Protein AF-A0A9Q3QCF9-F1 (afdb_monomer_lite)

Structure (mmCIF, N/CA/C/O backbone):
data_AF-A0A9Q3QCF9-F1
#
_entry.id   AF-A0A9Q3QCF9-F1
#
loop_
_atom_site.group_PDB
_atom_site.id
_atom_site.type_symbol
_atom_site.label_atom_id
_atom_site.label_alt_id
_atom_site.label_comp_id
_atom_site.label_asym_id
_atom_site.label_entity_id
_atom_site.label_seq_id
_atom_site.pdbx_PDB_ins_code
_atom_site.Cartn_x
_atom_site.Cartn_y
_atom_site.Cartn_z
_atom_site.occupancy
_atom_site.B_iso_or_equiv
_atom_site.auth_seq_id
_atom_site.auth_comp_id
_atom_site.auth_asym_id
_atom_site.auth_atom_id
_atom_site.pdbx_PDB_model_num
ATOM 1 N N . MET A 1 1 ? 22.214 -3.362 -2.201 1.00 47.59 1 MET A N 1
ATOM 2 C CA . MET A 1 1 ? 22.041 -2.940 -0.793 1.00 47.59 1 MET A CA 1
ATOM 3 C C . MET A 1 1 ? 21.213 -4.001 -0.087 1.00 47.59 1 MET A C 1
ATOM 5 O O . MET A 1 1 ? 20.211 -4.398 -0.655 1.00 47.59 1 MET A O 1
ATOM 9 N N . ASP A 1 2 ? 21.589 -4.464 1.109 1.00 44.62 2 ASP A N 1
ATOM 10 C CA . ASP A 1 2 ? 20.729 -5.366 1.898 1.00 44.62 2 ASP A CA 1
ATOM 11 C C . ASP A 1 2 ? 19.647 -4.548 2.616 1.00 44.62 2 ASP A C 1
ATOM 13 O O . ASP A 1 2 ? 19.799 -4.129 3.764 1.00 44.62 2 ASP A O 1
ATOM 17 N N . TYR A 1 3 ? 18.555 -4.267 1.911 1.00 56.59 3 TYR A N 1
ATOM 18 C CA . TYR A 1 3 ? 17.371 -3.641 2.489 1.00 56.59 3 TYR A CA 1
ATOM 19 C C . TYR A 1 3 ? 16.423 -4.711 3.017 1.00 56.59 3 TYR A C 1
ATOM 21 O O . TYR A 1 3 ? 15.358 -4.935 2.457 1.00 56.59 3 TYR A O 1
ATOM 29 N N . ASN A 1 4 ? 16.771 -5.375 4.117 1.00 54.66 4 ASN A N 1
ATOM 30 C CA . ASN A 1 4 ? 15.769 -6.170 4.822 1.00 54.66 4 ASN A CA 1
ATOM 31 C C . ASN A 1 4 ? 14.828 -5.217 5.584 1.00 54.66 4 ASN A C 1
ATOM 33 O O . ASN A 1 4 ? 15.022 -4.918 6.763 1.00 54.66 4 ASN A O 1
ATOM 37 N N . VAL A 1 5 ? 13.862 -4.649 4.861 1.00 65.56 5 VAL A N 1
ATOM 38 C CA . VAL A 1 5 ? 12.923 -3.632 5.364 1.00 65.56 5 VAL A CA 1
ATOM 39 C C . VAL A 1 5 ? 11.722 -4.237 6.092 1.00 65.56 5 VAL A C 1
ATOM 41 O O . VAL A 1 5 ? 10.859 -3.488 6.542 1.00 65.56 5 VAL A O 1
ATOM 44 N N . ASN A 1 6 ? 11.676 -5.567 6.259 1.00 75.62 6 ASN A N 1
ATOM 45 C CA . ASN A 1 6 ? 10.559 -6.299 6.865 1.00 75.62 6 ASN A CA 1
ATOM 46 C C . ASN A 1 6 ? 9.200 -5.871 6.289 1.00 75.62 6 ASN A C 1
ATOM 48 O O . ASN A 1 6 ? 8.244 -5.610 7.022 1.00 75.62 6 ASN A O 1
ATOM 52 N N . PHE A 1 7 ? 9.125 -5.778 4.962 1.00 81.38 7 PHE A N 1
ATOM 53 C CA . PHE A 1 7 ? 7.889 -5.489 4.257 1.00 81.38 7 PHE A CA 1
ATOM 54 C C . PHE A 1 7 ? 6.835 -6.543 4.602 1.00 81.38 7 PHE A C 1
ATOM 56 O O . PHE A 1 7 ? 7.063 -7.744 4.472 1.00 81.38 7 PHE A O 1
ATOM 63 N N . ASN A 1 8 ? 5.674 -6.085 5.054 1.00 80.69 8 ASN A N 1
ATOM 64 C CA . ASN A 1 8 ? 4.574 -6.924 5.526 1.00 80.69 8 ASN A CA 1
ATOM 65 C C . ASN A 1 8 ? 3.311 -6.788 4.655 1.00 80.69 8 ASN A C 1
ATOM 67 O O . ASN A 1 8 ? 2.234 -7.202 5.077 1.00 80.69 8 ASN A O 1
ATOM 71 N N . GLY A 1 9 ? 3.431 -6.188 3.465 1.00 74.25 9 GLY A N 1
ATOM 72 C CA . GLY A 1 9 ? 2.303 -5.917 2.573 1.00 74.25 9 GLY A CA 1
ATOM 73 C C . GLY A 1 9 ? 1.670 -4.534 2.756 1.00 74.25 9 GLY A C 1
ATOM 74 O O . GLY A 1 9 ? 0.828 -4.148 1.953 1.00 74.25 9 GLY A O 1
ATOM 75 N N . GLU A 1 10 ? 2.051 -3.752 3.770 1.00 78.69 10 GLU A N 1
ATOM 76 C CA . GLU A 1 10 ? 1.506 -2.405 3.965 1.00 78.69 10 GLU A CA 1
ATOM 77 C C . GLU A 1 10 ? 2.338 -1.303 3.304 1.00 78.69 10 GLU A C 1
ATOM 79 O O . GLU A 1 10 ? 3.558 -1.383 3.199 1.00 78.69 10 GLU A O 1
ATOM 84 N N . GLU A 1 11 ? 1.661 -0.221 2.904 1.00 75.81 11 GLU A N 1
ATOM 85 C CA . GLU A 1 11 ? 2.286 0.975 2.320 1.00 75.81 11 GLU A CA 1
ATOM 86 C C . GLU A 1 11 ? 3.152 0.689 1.078 1.00 75.81 11 GLU A C 1
ATOM 88 O O . GLU A 1 11 ? 4.124 1.402 0.818 1.00 75.81 11 GLU A O 1
ATOM 93 N N . VAL A 1 12 ? 2.776 -0.320 0.281 1.00 82.38 12 VAL A N 1
ATOM 94 C CA . VAL A 1 12 ? 3.511 -0.735 -0.926 1.00 82.38 12 VAL A CA 1
ATOM 95 C C . VAL A 1 12 ? 3.755 0.427 -1.898 1.00 82.38 12 VAL A C 1
ATOM 97 O O . VAL A 1 12 ? 4.831 0.514 -2.485 1.00 82.38 12 VAL A O 1
ATOM 100 N N . ASP A 1 13 ? 2.829 1.391 -1.981 1.00 80.31 13 ASP A N 1
ATOM 101 C CA . ASP A 1 13 ? 2.990 2.624 -2.761 1.00 80.31 13 ASP A CA 1
ATOM 102 C C . ASP A 1 13 ? 4.194 3.452 -2.288 1.00 80.31 13 ASP A C 1
ATOM 104 O O . ASP A 1 13 ? 4.984 3.952 -3.084 1.00 80.31 13 ASP A O 1
ATOM 108 N N . LYS A 1 14 ? 4.358 3.629 -0.971 1.00 79.00 14 LYS A N 1
ATOM 109 C CA . LYS A 1 14 ? 5.484 4.396 -0.417 1.00 79.00 14 LYS A CA 1
ATOM 110 C C . LYS A 1 14 ? 6.794 3.642 -0.600 1.00 79.00 14 LYS A C 1
ATOM 112 O O . LYS A 1 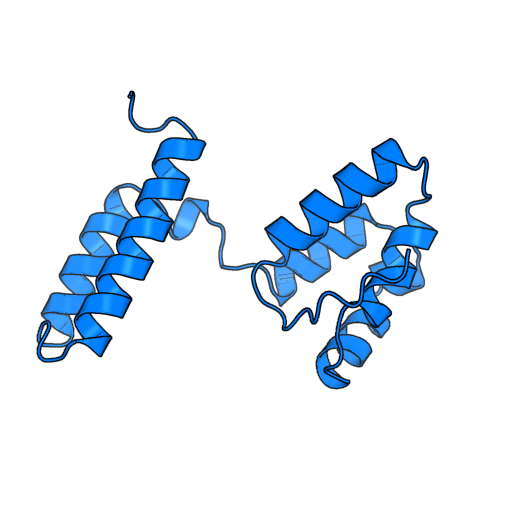14 ? 7.803 4.262 -0.929 1.00 79.00 14 LYS A O 1
ATOM 117 N N . LEU A 1 15 ? 6.779 2.329 -0.377 1.00 82.31 15 LEU A N 1
ATOM 118 C CA . LEU A 1 15 ? 7.957 1.479 -0.519 1.00 82.31 15 LEU A CA 1
ATOM 119 C C . LEU A 1 15 ? 8.490 1.513 -1.956 1.00 82.31 15 LEU A C 1
ATOM 121 O O . LEU A 1 15 ? 9.651 1.859 -2.165 1.00 82.31 15 LEU A O 1
ATOM 125 N N . THR A 1 16 ? 7.631 1.234 -2.936 1.00 83.12 16 THR A N 1
ATOM 126 C CA . THR A 1 16 ? 7.996 1.204 -4.362 1.00 83.12 16 THR A CA 1
ATOM 127 C C . THR A 1 16 ? 8.481 2.566 -4.871 1.00 83.12 16 THR A C 1
ATOM 129 O O . THR A 1 16 ? 9.499 2.621 -5.557 1.00 83.12 16 THR A O 1
ATOM 132 N N . ASN A 1 17 ? 7.846 3.672 -4.461 1.00 81.69 17 ASN A N 1
ATOM 133 C CA . ASN A 1 17 ? 8.305 5.029 -4.791 1.00 81.69 17 ASN A CA 1
ATOM 134 C C . ASN A 1 17 ? 9.689 5.358 -4.198 1.00 81.69 17 ASN A C 1
ATOM 136 O O . ASN A 1 17 ? 10.517 6.007 -4.839 1.00 81.69 17 ASN A O 1
ATOM 140 N N . ASN A 1 18 ? 9.956 4.943 -2.955 1.00 79.81 18 ASN A N 1
ATOM 141 C CA . ASN A 1 18 ? 11.250 5.190 -2.312 1.00 79.81 18 ASN A CA 1
ATOM 142 C C . ASN A 1 18 ? 12.376 4.411 -2.995 1.00 79.81 18 ASN A C 1
ATOM 144 O O . ASN A 1 18 ? 13.466 4.947 -3.187 1.00 79.81 18 ASN A O 1
ATOM 148 N N . VAL A 1 19 ? 12.102 3.167 -3.375 1.00 80.69 19 VAL A N 1
ATOM 149 C CA . VAL A 1 19 ? 13.039 2.295 -4.088 1.00 80.69 19 VAL A CA 1
ATOM 150 C C . VAL A 1 19 ? 13.400 2.887 -5.436 1.00 80.69 19 VAL A C 1
ATOM 152 O O . VAL A 1 19 ? 14.580 2.995 -5.746 1.00 80.69 19 VAL A O 1
ATOM 155 N N . GLU A 1 20 ? 12.407 3.304 -6.217 1.00 81.44 20 GLU A N 1
ATOM 156 C CA . GLU A 1 20 ? 12.634 3.915 -7.526 1.00 81.44 20 GLU A CA 1
ATOM 157 C C . GLU A 1 20 ? 13.457 5.206 -7.410 1.00 81.44 20 GLU A C 1
ATOM 159 O O . GLU A 1 20 ? 14.344 5.492 -8.209 1.00 81.44 20 GLU A O 1
ATOM 164 N N . ARG A 1 21 ? 13.236 5.984 -6.350 1.00 77.50 21 ARG A N 1
ATOM 165 C CA . ARG A 1 21 ? 14.052 7.171 -6.093 1.00 77.50 21 ARG A CA 1
ATOM 166 C C . ARG A 1 21 ? 15.505 6.824 -5.754 1.00 77.50 21 ARG A C 1
ATOM 168 O O . ARG A 1 21 ? 16.410 7.531 -6.191 1.00 77.50 21 ARG A O 1
ATOM 175 N N . ILE A 1 22 ? 15.738 5.780 -4.957 1.00 75.75 22 ILE A N 1
ATOM 176 C CA . ILE A 1 22 ? 17.093 5.311 -4.625 1.00 75.75 22 ILE A CA 1
ATOM 177 C C . ILE A 1 22 ? 17.763 4.735 -5.876 1.00 75.75 22 ILE A C 1
ATOM 179 O O . ILE A 1 22 ? 18.914 5.060 -6.150 1.00 75.75 22 ILE A O 1
ATOM 183 N N . SER A 1 23 ? 17.032 3.973 -6.688 1.00 79.44 23 SER A N 1
ATOM 184 C CA . SER A 1 23 ? 17.554 3.359 -7.907 1.00 79.44 23 SER A CA 1
ATOM 185 C C . SER A 1 23 ? 18.045 4.386 -8.922 1.00 79.44 23 SER A C 1
ATOM 187 O O . SER A 1 23 ? 19.112 4.207 -9.503 1.00 79.44 23 SER A O 1
ATOM 189 N N . GLN A 1 24 ? 17.325 5.501 -9.069 1.00 79.25 24 GLN A N 1
ATOM 190 C CA . GLN A 1 24 ? 17.731 6.626 -9.911 1.00 79.25 24 GLN A CA 1
ATOM 191 C C . GLN A 1 24 ? 19.029 7.283 -9.422 1.00 79.25 24 GLN A C 1
ATOM 193 O O . GLN A 1 24 ? 19.836 7.727 -10.236 1.00 79.25 24 GLN A O 1
ATOM 198 N N . ILE A 1 25 ? 19.241 7.347 -8.103 1.00 78.44 25 ILE A N 1
ATOM 199 C CA . ILE A 1 25 ? 20.477 7.880 -7.509 1.00 78.44 25 ILE A CA 1
ATOM 200 C C . ILE A 1 25 ? 21.645 6.915 -7.743 1.00 78.44 25 ILE A C 1
ATOM 202 O O . ILE A 1 25 ? 22.763 7.355 -8.008 1.00 78.44 25 ILE A O 1
ATOM 206 N N . GLU A 1 26 ? 21.388 5.612 -7.654 1.00 80.50 26 GLU A N 1
ATOM 207 C CA . GLU A 1 26 ? 22.408 4.567 -7.764 1.00 80.50 26 GLU A CA 1
ATOM 208 C C . GLU A 1 26 ? 22.676 4.089 -9.197 1.00 80.50 26 GLU A C 1
ATOM 210 O O . GLU A 1 26 ? 23.656 3.384 -9.430 1.00 80.50 26 GLU A O 1
ATOM 215 N N . GLY A 1 27 ? 21.835 4.467 -10.163 1.00 83.81 27 GLY A N 1
ATOM 216 C CA . GLY A 1 27 ? 21.923 3.979 -11.542 1.00 83.81 27 GLY A CA 1
ATOM 217 C C . GLY A 1 27 ? 21.586 2.491 -11.680 1.00 83.81 27 GLY A C 1
ATOM 218 O O . GLY A 1 27 ? 22.150 1.813 -12.538 1.00 83.81 27 GLY A O 1
ATOM 219 N N . ALA A 1 28 ? 20.707 1.974 -10.820 1.00 86.06 28 ALA A N 1
ATOM 220 C CA . ALA A 1 28 ? 20.258 0.586 -10.861 1.00 86.06 28 ALA A CA 1
ATOM 221 C C . ALA A 1 28 ? 19.331 0.317 -12.059 1.00 86.06 28 ALA A C 1
ATOM 223 O O . ALA A 1 28 ? 18.599 1.199 -12.506 1.00 86.06 28 ALA A O 1
ATOM 224 N N . THR A 1 29 ? 19.355 -0.918 -12.565 1.00 85.88 29 THR A N 1
ATOM 225 C CA . THR A 1 29 ? 18.452 -1.369 -13.632 1.00 85.88 29 THR A CA 1
ATOM 226 C C . THR A 1 29 ? 17.101 -1.798 -13.068 1.00 85.88 29 THR A C 1
ATOM 228 O O . THR A 1 29 ? 17.020 -2.279 -11.938 1.00 85.88 29 THR A O 1
ATOM 231 N N . ASP A 1 30 ? 16.051 -1.693 -13.880 1.00 84.12 30 ASP A N 1
ATOM 232 C CA . ASP A 1 30 ? 14.697 -2.148 -13.536 1.00 84.12 30 ASP A CA 1
ATOM 233 C C . ASP A 1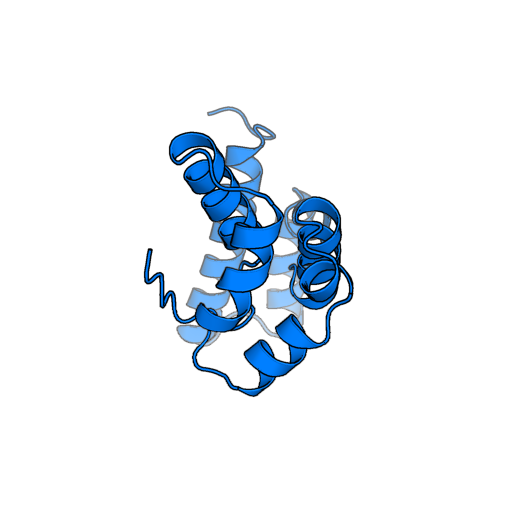 30 ? 14.666 -3.628 -13.121 1.00 84.12 30 ASP A C 1
ATOM 235 O O . ASP A 1 30 ? 14.058 -3.980 -12.111 1.00 84.12 30 ASP A O 1
ATOM 239 N N . GLU A 1 31 ? 15.410 -4.474 -13.838 1.00 84.75 31 GLU A N 1
ATOM 240 C CA . GLU A 1 31 ? 15.576 -5.900 -13.532 1.00 84.75 31 GLU A CA 1
ATOM 241 C C . GLU A 1 31 ? 16.163 -6.110 -12.127 1.00 84.75 31 GLU A C 1
ATOM 243 O O . GLU A 1 31 ? 15.640 -6.888 -11.329 1.00 84.75 31 GLU A O 1
ATOM 248 N N . TYR A 1 32 ? 17.207 -5.353 -11.773 1.00 84.50 32 TYR A N 1
ATOM 249 C CA . TYR A 1 32 ? 17.834 -5.439 -10.454 1.00 84.50 32 TYR A CA 1
ATOM 250 C C . TYR A 1 32 ? 16.898 -4.977 -9.326 1.00 84.50 32 TYR A C 1
ATOM 252 O O . TYR A 1 32 ? 16.974 -5.495 -8.207 1.00 84.50 32 TYR A O 1
ATOM 260 N N . LEU A 1 33 ? 16.010 -4.016 -9.594 1.00 83.69 33 LEU A N 1
ATOM 261 C CA . LEU A 1 33 ? 15.012 -3.561 -8.622 1.00 83.69 33 LEU A CA 1
ATOM 262 C C . LEU A 1 33 ? 13.922 -4.597 -8.400 1.00 83.69 33 LEU A C 1
ATOM 264 O O . LEU A 1 33 ? 13.597 -4.885 -7.248 1.00 83.69 33 LEU A O 1
ATOM 268 N N . ALA A 1 34 ? 13.402 -5.177 -9.484 1.00 84.56 34 ALA A N 1
ATOM 269 C CA . ALA A 1 34 ? 12.405 -6.232 -9.416 1.00 84.56 34 ALA A CA 1
ATOM 270 C C . ALA A 1 34 ? 12.932 -7.409 -8.582 1.00 84.56 34 ALA A C 1
ATOM 272 O O . ALA A 1 34 ? 12.323 -7.759 -7.571 1.00 84.56 34 ALA A O 1
ATOM 273 N N . MET A 1 35 ? 14.129 -7.915 -8.903 1.00 83.12 35 MET A N 1
ATOM 274 C CA . MET A 1 35 ? 14.739 -9.055 -8.207 1.00 83.12 35 MET A CA 1
ATOM 275 C C . MET A 1 35 ? 14.949 -8.825 -6.704 1.00 83.12 35 MET A C 1
ATOM 277 O O . MET A 1 35 ? 14.814 -9.762 -5.915 1.00 83.12 35 MET A O 1
ATOM 281 N N . GLN A 1 36 ? 15.264 -7.595 -6.281 1.00 82.56 36 GLN A N 1
ATOM 282 C CA . GLN A 1 36 ? 15.533 -7.309 -4.870 1.00 82.56 36 GLN A CA 1
ATOM 283 C C . GLN A 1 36 ? 14.292 -7.360 -3.969 1.00 82.56 36 GLN A C 1
ATOM 285 O O . GLN A 1 36 ? 14.440 -7.526 -2.759 1.00 82.56 36 GLN A O 1
ATOM 290 N N . MET A 1 37 ? 13.084 -7.252 -4.526 1.00 79.06 37 MET A N 1
ATOM 291 C CA . MET A 1 37 ? 11.857 -7.145 -3.731 1.00 79.06 37 MET A CA 1
ATOM 292 C C . MET A 1 37 ? 11.520 -8.390 -2.918 1.00 79.06 37 MET A C 1
ATOM 294 O O . MET A 1 37 ? 11.013 -8.250 -1.804 1.00 79.06 37 MET A O 1
ATOM 298 N N . ALA A 1 38 ? 11.841 -9.585 -3.418 1.00 78.25 38 ALA A N 1
ATOM 299 C CA . ALA A 1 38 ? 11.645 -10.828 -2.668 1.00 78.25 38 ALA A CA 1
ATOM 300 C C . ALA A 1 38 ? 12.418 -10.809 -1.332 1.00 78.25 38 ALA A C 1
ATOM 302 O O . ALA A 1 38 ? 11.941 -11.302 -0.315 1.00 78.25 38 ALA A O 1
ATOM 303 N N . PHE A 1 39 ? 13.570 -10.129 -1.289 1.00 81.62 39 PHE A N 1
ATOM 304 C CA . PHE A 1 39 ? 14.420 -10.036 -0.097 1.00 81.62 39 PHE A CA 1
ATOM 305 C C . PHE A 1 39 ? 13.998 -8.951 0.903 1.00 81.62 39 PHE A C 1
ATOM 307 O O . PHE A 1 39 ? 14.619 -8.803 1.957 1.00 81.62 39 PHE A O 1
ATOM 314 N N . TRP A 1 40 ? 12.966 -8.161 0.599 1.00 79.19 40 TRP A N 1
ATOM 315 C CA . TRP A 1 40 ? 12.506 -7.086 1.485 1.00 79.19 40 TRP A CA 1
ATOM 316 C C . TRP A 1 40 ? 11.536 -7.551 2.553 1.00 79.19 40 TRP A C 1
ATOM 318 O O . TRP A 1 40 ? 11.271 -6.808 3.500 1.00 79.19 40 TRP A O 1
ATOM 328 N N . THR A 1 41 ? 11.012 -8.763 2.417 1.00 81.25 41 THR A N 1
ATOM 329 C CA . THR A 1 41 ? 10.134 -9.388 3.395 1.00 81.25 41 THR A CA 1
ATOM 330 C C . THR A 1 41 ? 10.814 -10.589 4.036 1.00 81.25 41 THR A C 1
ATOM 332 O O . THR A 1 41 ? 11.627 -11.280 3.430 1.00 81.25 41 THR A O 1
ATOM 335 N N . THR A 1 42 ? 10.464 -10.841 5.291 1.00 82.75 42 THR A N 1
ATOM 336 C CA . THR A 1 42 ? 10.797 -12.084 5.993 1.00 82.75 42 THR A CA 1
ATOM 337 C C . THR A 1 42 ? 9.596 -13.032 6.066 1.00 82.75 42 THR A C 1
ATOM 339 O O . THR A 1 42 ? 9.730 -14.138 6.589 1.00 82.75 42 THR A O 1
ATOM 342 N N . ASP A 1 43 ? 8.429 -12.628 5.542 1.00 83.31 43 ASP A N 1
ATOM 343 C CA . ASP A 1 43 ? 7.249 -13.484 5.440 1.00 83.31 43 ASP A CA 1
ATOM 344 C C . ASP A 1 43 ? 7.327 -14.301 4.139 1.00 83.31 43 ASP A C 1
ATOM 346 O O . ASP A 1 43 ? 7.194 -13.729 3.053 1.00 83.31 43 ASP A O 1
ATOM 350 N N . PRO A 1 44 ? 7.505 -15.633 4.218 1.00 83.50 44 PRO A N 1
ATOM 351 C CA . PRO A 1 44 ? 7.643 -16.472 3.031 1.00 83.50 44 PRO A CA 1
ATOM 352 C C . PRO A 1 44 ? 6.415 -16.396 2.121 1.00 83.50 44 PRO A C 1
ATOM 354 O O . PRO A 1 44 ? 6.558 -16.496 0.914 1.00 83.50 44 PRO A O 1
ATOM 357 N N . ARG A 1 45 ? 5.219 -16.121 2.658 1.00 83.25 45 ARG A N 1
ATOM 358 C CA . ARG A 1 45 ? 4.004 -15.999 1.837 1.00 83.25 45 ARG A CA 1
ATOM 359 C C . ARG A 1 45 ? 4.041 -14.760 0.948 1.00 83.25 45 ARG A C 1
ATOM 361 O O . ARG A 1 45 ? 3.569 -14.808 -0.179 1.00 83.25 45 ARG A O 1
ATOM 368 N N . ILE A 1 46 ? 4.587 -13.657 1.462 1.00 84.38 46 ILE A N 1
ATOM 369 C CA . ILE A 1 46 ? 4.745 -12.414 0.696 1.00 84.38 46 ILE A CA 1
ATOM 370 C C . ILE A 1 46 ? 5.880 -12.576 -0.318 1.00 84.38 46 ILE A C 1
ATOM 372 O O . ILE A 1 46 ? 5.751 -12.090 -1.437 1.00 84.38 46 ILE A O 1
ATOM 376 N N . SER A 1 47 ? 6.954 -13.284 0.049 1.00 86.44 47 SER A N 1
ATOM 377 C CA . SER A 1 47 ? 8.047 -13.616 -0.874 1.00 86.44 47 SER A CA 1
ATOM 378 C C . SER A 1 47 ? 7.543 -14.457 -2.046 1.00 86.44 47 SER A C 1
ATOM 380 O O . SER A 1 47 ? 7.719 -14.056 -3.191 1.00 86.44 47 SER A O 1
ATOM 382 N N . ASP A 1 48 ? 6.829 -15.553 -1.767 1.00 87.50 48 ASP A N 1
ATOM 383 C CA . ASP A 1 48 ? 6.239 -16.428 -2.788 1.00 87.50 48 ASP A CA 1
ATOM 384 C C . ASP A 1 48 ? 5.290 -15.640 -3.710 1.00 87.50 48 ASP A C 1
ATOM 386 O O . ASP A 1 48 ? 5.295 -15.797 -4.930 1.00 87.50 48 ASP A O 1
ATOM 390 N N . ASP A 1 49 ? 4.490 -14.744 -3.128 1.00 85.38 49 ASP A N 1
ATOM 391 C CA . ASP A 1 49 ? 3.568 -13.877 -3.856 1.00 85.38 49 ASP A CA 1
ATOM 392 C C . ASP A 1 49 ? 4.266 -12.834 -4.748 1.00 85.38 49 ASP A C 1
ATOM 394 O O . ASP A 1 49 ? 3.679 -12.415 -5.750 1.00 85.38 49 ASP A O 1
ATOM 398 N N . ILE A 1 50 ? 5.458 -12.371 -4.356 1.00 87.94 50 ILE A N 1
ATOM 399 C CA . ILE A 1 50 ? 6.317 -11.477 -5.142 1.00 87.94 50 ILE A CA 1
ATOM 400 C C . ILE A 1 50 ? 6.957 -12.257 -6.291 1.00 87.94 50 ILE A C 1
ATOM 402 O O . ILE A 1 50 ? 6.901 -11.804 -7.429 1.00 87.94 50 ILE A O 1
ATOM 406 N N . GLU A 1 51 ? 7.527 -13.426 -6.007 1.00 88.44 51 GLU A N 1
ATOM 407 C CA . GLU A 1 51 ? 8.237 -14.249 -6.992 1.00 88.44 51 GLU A CA 1
ATOM 408 C C . GLU A 1 51 ? 7.304 -14.821 -8.067 1.00 88.44 51 GLU A C 1
ATOM 410 O O . GLU A 1 51 ? 7.708 -14.984 -9.214 1.00 88.44 51 GLU A O 1
ATOM 415 N N . ALA A 1 52 ? 6.038 -15.078 -7.725 1.00 86.81 52 ALA A N 1
ATOM 416 C CA . ALA A 1 52 ? 5.017 -15.538 -8.667 1.00 86.81 52 ALA A CA 1
ATOM 417 C C . ALA A 1 52 ? 4.457 -14.426 -9.579 1.00 86.81 52 ALA A C 1
A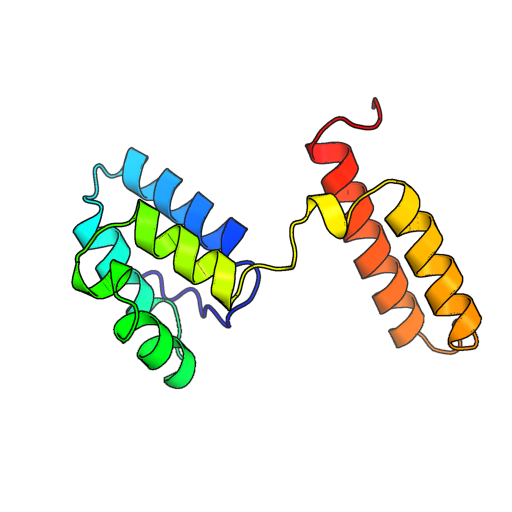TOM 419 O O . ALA A 1 52 ? 3.563 -14.684 -10.390 1.00 86.81 52 ALA A O 1
ATOM 420 N N . ASN A 1 53 ? 4.907 -13.181 -9.416 1.00 85.88 53 ASN A N 1
ATOM 421 C CA . ASN A 1 53 ? 4.403 -12.047 -10.171 1.00 85.88 53 ASN A CA 1
ATOM 422 C C . ASN A 1 53 ? 5.092 -11.949 -11.559 1.00 85.88 53 ASN A C 1
ATOM 424 O O . ASN A 1 53 ? 6.321 -11.915 -11.614 1.00 85.88 53 ASN A O 1
ATOM 428 N N . PRO A 1 54 ? 4.348 -11.834 -12.678 1.00 81.75 54 PRO A N 1
ATOM 429 C CA . PRO A 1 54 ? 4.938 -11.716 -14.016 1.00 81.75 54 PRO A CA 1
ATOM 430 C C . PRO A 1 54 ? 5.939 -10.562 -14.162 1.00 81.75 54 PRO A C 1
ATOM 432 O O . PRO A 1 54 ? 7.003 -10.743 -14.748 1.00 81.75 54 PRO A O 1
ATOM 435 N N . GLY A 1 55 ? 5.652 -9.390 -13.583 1.00 81.44 55 GLY A N 1
ATOM 436 C CA . GLY A 1 55 ? 6.571 -8.254 -13.622 1.00 81.44 55 GLY A CA 1
ATOM 437 C C . GLY A 1 55 ? 7.882 -8.498 -12.863 1.00 81.44 55 GLY A C 1
ATOM 438 O O . GLY A 1 55 ? 8.898 -7.882 -13.193 1.00 81.44 55 GLY A O 1
ATOM 439 N N . TYR A 1 56 ? 7.880 -9.404 -11.877 1.00 83.19 56 TYR A N 1
ATOM 440 C CA . TYR A 1 56 ? 9.091 -9.852 -11.185 1.00 83.19 56 TYR A CA 1
ATOM 441 C C . TYR A 1 56 ? 9.944 -10.751 -12.089 1.00 83.19 56 TYR A C 1
ATOM 443 O O . TYR A 1 56 ? 11.141 -10.510 -12.229 1.00 83.19 56 TYR A O 1
ATOM 451 N N . GLU A 1 57 ? 9.328 -11.745 -12.737 1.00 79.44 57 GLU A N 1
ATOM 452 C CA . GLU A 1 57 ? 10.014 -12.689 -13.634 1.00 79.44 57 GLU A CA 1
ATOM 453 C C . GLU A 1 57 ? 10.598 -11.993 -14.874 1.00 79.44 57 GLU A C 1
ATOM 455 O O . GLU A 1 57 ? 11.723 -12.279 -15.282 1.00 79.44 57 GLU A O 1
ATOM 460 N N . GLU A 1 58 ? 9.857 -11.049 -15.455 1.00 82.88 58 GLU A N 1
ATOM 461 C CA . GLU A 1 58 ? 10.262 -10.335 -16.671 1.00 82.88 58 GLU A CA 1
ATOM 462 C C . GLU A 1 58 ? 11.235 -9.171 -16.400 1.00 82.88 58 GLU A C 1
ATOM 464 O O . GLU A 1 58 ? 11.785 -8.586 -17.336 1.00 82.88 58 GLU A O 1
ATOM 469 N N . GLY A 1 59 ? 11.460 -8.816 -15.129 1.00 79.94 59 GLY A N 1
ATOM 470 C CA . GLY A 1 59 ? 12.329 -7.703 -14.738 1.00 79.94 59 GLY A CA 1
ATOM 471 C C . GLY A 1 59 ? 11.779 -6.320 -15.114 1.00 79.94 59 GLY A C 1
ATOM 472 O O . GLY A 1 59 ? 12.529 -5.341 -15.153 1.00 79.94 59 GLY A O 1
ATOM 473 N N . TYR A 1 60 ? 10.479 -6.214 -15.400 1.00 86.81 60 TYR A N 1
ATOM 474 C CA . TYR A 1 60 ? 9.828 -4.969 -15.805 1.00 86.81 60 TYR A CA 1
ATOM 475 C C . TYR A 1 60 ? 9.274 -4.215 -14.600 1.00 86.81 60 TYR A C 1
ATOM 477 O O . TYR A 1 60 ? 8.098 -4.325 -14.247 1.00 86.81 60 TYR A O 1
ATOM 485 N N . TRP A 1 61 ? 10.125 -3.376 -14.007 1.00 86.62 61 TRP A N 1
ATOM 486 C CA . TRP A 1 61 ? 9.824 -2.627 -12.785 1.00 86.62 61 TRP A CA 1
ATOM 487 C C . TRP A 1 61 ? 8.488 -1.870 -12.819 1.00 86.62 61 TRP A C 1
ATOM 489 O O . TRP A 1 61 ? 7.697 -1.983 -11.886 1.00 86.62 61 TRP A O 1
ATOM 499 N N . ALA A 1 62 ? 8.184 -1.148 -13.902 1.00 85.44 62 ALA A N 1
ATOM 500 C CA . ALA A 1 62 ? 6.945 -0.371 -14.003 1.00 85.44 62 ALA A CA 1
ATOM 501 C C . ALA A 1 62 ? 5.674 -1.244 -14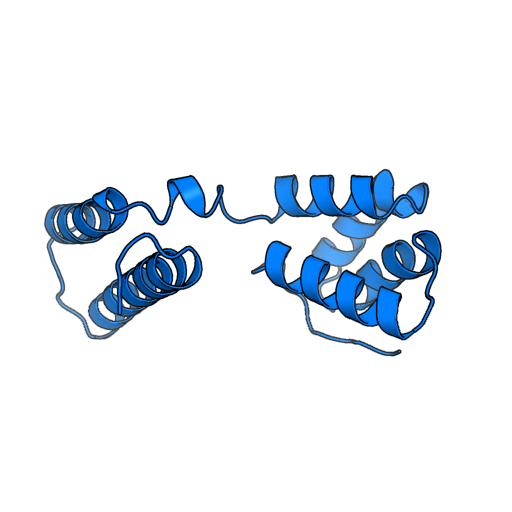.002 1.00 85.44 62 ALA A C 1
ATOM 503 O O . ALA A 1 62 ? 4.655 -0.871 -13.416 1.00 85.44 62 ALA A O 1
ATOM 504 N N . GLN A 1 63 ? 5.722 -2.408 -14.657 1.00 87.81 63 GLN A N 1
ATOM 505 C CA . GLN A 1 63 ? 4.621 -3.372 -14.629 1.00 87.81 63 GLN A CA 1
ATOM 506 C C . GLN A 1 63 ? 4.495 -3.982 -13.232 1.00 87.81 63 GLN A C 1
ATOM 508 O O . GLN A 1 63 ? 3.407 -3.983 -12.654 1.00 87.81 63 GLN A O 1
ATOM 513 N N . PHE A 1 64 ? 5.628 -4.390 -12.667 1.00 87.38 64 PHE A N 1
ATOM 514 C CA . PHE A 1 64 ? 5.692 -4.999 -11.352 1.00 87.38 64 PHE A CA 1
ATOM 515 C C . PHE A 1 64 ? 5.141 -4.076 -10.256 1.00 87.38 64 PHE A C 1
ATOM 517 O O . PHE A 1 64 ? 4.301 -4.491 -9.461 1.00 87.38 64 PHE A O 1
ATOM 524 N N . GLN A 1 65 ? 5.509 -2.788 -10.259 1.00 86.19 65 GLN A N 1
ATOM 525 C CA . GLN A 1 65 ? 4.942 -1.781 -9.353 1.00 86.19 65 GLN A CA 1
ATOM 526 C C . GLN A 1 65 ? 3.414 -1.731 -9.436 1.00 86.19 65 GLN A C 1
ATOM 528 O O . GLN A 1 65 ? 2.741 -1.703 -8.406 1.00 86.19 65 GLN A O 1
ATOM 533 N N . LYS A 1 66 ? 2.849 -1.740 -10.648 1.00 84.25 66 LYS A N 1
ATOM 534 C CA . LYS A 1 66 ? 1.397 -1.693 -10.840 1.00 84.25 66 LYS A CA 1
ATOM 535 C C . LYS A 1 66 ? 0.713 -2.918 -10.232 1.00 84.25 66 LYS A C 1
ATOM 537 O O . LYS A 1 66 ? -0.292 -2.764 -9.547 1.00 84.25 66 LYS A O 1
ATOM 542 N N . GLU A 1 67 ? 1.261 -4.107 -10.449 1.00 87.12 67 GLU A N 1
ATOM 543 C CA . GLU A 1 67 ? 0.702 -5.362 -9.935 1.00 87.12 67 GLU A CA 1
ATOM 544 C C . GLU A 1 67 ? 0.828 -5.454 -8.402 1.00 87.12 67 GLU A C 1
ATOM 546 O O . GLU A 1 67 ? -0.100 -5.898 -7.723 1.00 87.12 67 GLU A O 1
ATOM 551 N N . LEU A 1 68 ? 1.933 -4.961 -7.830 1.00 86.62 68 LEU A N 1
ATOM 552 C CA . LEU A 1 68 ? 2.116 -4.834 -6.380 1.00 86.62 68 LEU A CA 1
ATOM 553 C C . LEU A 1 68 ? 1.092 -3.879 -5.752 1.00 86.62 68 LEU A C 1
ATOM 555 O O . LEU A 1 68 ? 0.512 -4.190 -4.711 1.00 86.62 68 LEU A O 1
ATOM 559 N N . ILE A 1 69 ? 0.851 -2.729 -6.384 1.00 82.56 69 ILE A N 1
ATOM 560 C CA . ILE A 1 69 ? -0.147 -1.744 -5.945 1.00 82.56 69 ILE A CA 1
ATOM 561 C C . ILE A 1 69 ? -1.568 -2.293 -6.123 1.00 82.56 69 ILE A C 1
ATOM 563 O O . ILE A 1 69 ? -2.427 -2.069 -5.279 1.00 82.56 69 ILE A O 1
ATOM 567 N N . GLU A 1 70 ? -1.843 -3.063 -7.169 1.00 82.44 70 GLU A N 1
ATOM 568 C CA . GLU A 1 70 ? -3.151 -3.698 -7.344 1.00 82.44 70 GLU A CA 1
ATOM 569 C C . GLU A 1 70 ? -3.432 -4.749 -6.255 1.00 82.44 70 GLU A C 1
ATOM 571 O O . GLU A 1 70 ? -4.550 -4.831 -5.744 1.00 82.44 70 GLU A O 1
ATOM 576 N N . LYS A 1 71 ? -2.408 -5.515 -5.855 1.00 82.75 71 LYS A N 1
ATOM 577 C CA . LYS A 1 71 ? -2.521 -6.584 -4.851 1.00 82.75 71 LYS A CA 1
ATOM 578 C C . LYS A 1 71 ? -2.509 -6.077 -3.406 1.00 82.75 71 LYS A C 1
ATOM 580 O O . LYS A 1 71 ? -3.294 -6.544 -2.582 1.00 82.75 71 LYS A O 1
ATOM 585 N N . TRP A 1 72 ? -1.608 -5.149 -3.091 1.00 81.00 72 TRP A N 1
ATOM 586 C CA . TRP A 1 72 ? -1.315 -4.694 -1.724 1.00 81.00 72 TRP A CA 1
ATOM 587 C C . TRP A 1 72 ? -1.464 -3.186 -1.526 1.00 81.00 72 TRP A C 1
ATOM 589 O O . TRP A 1 72 ? -1.391 -2.692 -0.396 1.00 81.00 72 TRP A O 1
ATOM 599 N N . GLY A 1 73 ? -1.693 -2.438 -2.603 1.00 71.69 73 GLY A N 1
ATOM 600 C CA . GLY A 1 73 ? -2.012 -1.024 -2.517 1.00 71.69 73 GLY A CA 1
ATOM 601 C C . GLY A 1 73 ? -3.277 -0.836 -1.704 1.00 71.69 73 GLY A C 1
ATOM 602 O O . GLY A 1 73 ? -4.268 -1.568 -1.808 1.00 71.69 73 GLY A O 1
ATOM 603 N N . ARG A 1 74 ? -3.252 0.177 -0.845 1.00 65.44 74 ARG A N 1
ATOM 604 C CA . ARG A 1 74 ? -4.488 0.610 -0.202 1.00 65.44 74 ARG A CA 1
ATOM 605 C C . ARG A 1 74 ? -5.375 1.169 -1.317 1.00 65.44 74 ARG A C 1
ATOM 607 O O . ARG A 1 74 ? -4.877 1.885 -2.178 1.00 65.44 74 ARG A O 1
ATOM 614 N N . VAL A 1 75 ? -6.679 0.856 -1.290 1.00 57.25 75 VAL A N 1
ATOM 615 C CA . VAL A 1 75 ? -7.679 1.444 -2.210 1.00 57.25 75 VAL A CA 1
ATOM 616 C C . VAL A 1 75 ? -7.356 2.921 -2.399 1.00 57.25 75 VAL A C 1
ATOM 618 O O . VAL A 1 75 ? -7.222 3.597 -1.376 1.00 57.25 75 VAL A O 1
ATOM 621 N N . GLU A 1 76 ? -7.211 3.349 -3.663 1.00 55.81 76 GLU A N 1
ATOM 622 C CA . GLU A 1 76 ? -6.684 4.656 -4.083 1.00 55.81 76 GLU A CA 1
ATOM 623 C C . GLU A 1 76 ? -6.807 5.719 -2.982 1.00 55.81 76 GLU A C 1
ATOM 625 O O . GLU A 1 76 ? -7.929 5.999 -2.534 1.00 55.81 76 GLU A O 1
ATOM 630 N N . PRO A 1 77 ? -5.697 6.340 -2.551 1.00 54.25 77 PRO A N 1
ATOM 631 C CA . PRO A 1 77 ? -5.727 7.403 -1.553 1.00 54.25 77 PRO A CA 1
ATOM 632 C C . PRO A 1 77 ? -6.760 8.491 -1.883 1.00 54.25 77 PRO A C 1
ATOM 634 O O . PRO A 1 77 ? -7.455 8.973 -0.996 1.00 54.25 77 PRO A O 1
ATOM 637 N N . GLU A 1 78 ? -6.975 8.777 -3.169 1.00 50.09 78 GLU A N 1
ATOM 638 C CA . GLU A 1 78 ? -8.014 9.686 -3.657 1.00 50.09 78 GLU A CA 1
ATOM 639 C C . GLU A 1 78 ? -9.450 9.264 -3.325 1.00 50.09 78 GLU A C 1
ATOM 641 O O . GLU A 1 78 ? -10.321 10.122 -3.277 1.00 50.09 78 GLU A O 1
ATOM 646 N N . LYS A 1 79 ? -9.747 7.976 -3.129 1.00 51.09 79 LYS A N 1
ATOM 647 C CA . LYS A 1 79 ? -11.069 7.472 -2.708 1.00 51.09 79 LYS A CA 1
ATOM 648 C C . LYS A 1 79 ? -11.208 7.423 -1.186 1.00 51.09 79 LYS A C 1
ATOM 650 O O . LYS A 1 79 ? -12.302 7.658 -0.679 1.00 51.09 79 LYS A O 1
ATOM 655 N N . ARG A 1 80 ? -10.121 7.138 -0.458 1.00 55.00 80 ARG A N 1
ATOM 656 C CA . ARG A 1 80 ? -10.108 7.044 1.018 1.00 55.00 80 ARG A CA 1
ATOM 657 C C . ARG A 1 80 ? -9.888 8.373 1.737 1.00 55.00 80 ARG A C 1
ATOM 659 O O . ARG A 1 80 ? -10.273 8.491 2.895 1.00 55.00 80 ARG A O 1
ATOM 666 N N . CYS A 1 81 ? -9.274 9.347 1.077 1.00 62.72 81 CYS A N 1
ATOM 667 C CA . CYS A 1 81 ? -8.850 10.609 1.673 1.00 62.72 81 CYS A CA 1
ATOM 668 C C . CYS A 1 81 ? -9.432 11.807 0.909 1.00 62.72 81 CYS A C 1
ATOM 670 O O . CYS A 1 81 ? -8.707 12.724 0.527 1.00 62.72 81 CYS A O 1
ATOM 672 N N . ARG A 1 82 ? -10.752 11.808 0.674 1.00 69.81 82 ARG A N 1
ATOM 673 C CA . ARG A 1 82 ? -11.499 12.989 0.202 1.00 69.81 82 ARG A CA 1
ATOM 674 C C . ARG A 1 82 ? -11.939 13.840 1.389 1.00 69.81 82 ARG A C 1
ATOM 676 O O . ARG A 1 82 ? -11.957 13.374 2.526 1.00 69.81 82 ARG A O 1
ATOM 683 N N . LYS A 1 83 ? -12.383 15.073 1.123 1.00 72.94 83 LYS A N 1
ATOM 684 C CA . LYS A 1 83 ? -13.055 15.902 2.143 1.00 72.94 83 LYS A CA 1
ATOM 685 C C . LYS A 1 83 ? -14.235 15.158 2.778 1.00 72.94 83 LYS A C 1
ATOM 687 O O . LYS A 1 83 ? -14.361 15.150 3.997 1.00 72.94 83 LYS A O 1
ATOM 692 N N . ASP A 1 84 ? -15.012 14.450 1.963 1.00 80.38 84 ASP A N 1
ATOM 693 C CA . ASP A 1 84 ? -16.167 13.677 2.431 1.00 80.38 84 ASP A CA 1
ATOM 694 C C . ASP A 1 84 ? -15.756 12.464 3.277 1.00 80.38 84 ASP A C 1
ATOM 696 O O . ASP A 1 84 ? -16.503 12.047 4.156 1.00 80.38 84 ASP A O 1
ATOM 700 N N . SER A 1 85 ? -14.537 11.943 3.096 1.00 79.12 85 SER A N 1
ATOM 701 C CA . SER A 1 85 ? -14.003 10.849 3.912 1.00 79.12 85 SER A CA 1
ATOM 702 C C . SER A 1 85 ? -13.797 11.260 5.372 1.00 79.12 85 SER A C 1
ATOM 704 O O . SER A 1 85 ? -13.928 10.414 6.250 1.00 79.12 85 SER A O 1
ATOM 706 N N . LEU A 1 86 ? -13.532 12.545 5.658 1.00 83.81 86 LEU A N 1
ATOM 707 C CA . LEU A 1 86 ? -13.506 13.046 7.039 1.00 83.81 86 LEU A CA 1
ATOM 708 C C . LEU A 1 86 ? -14.889 12.952 7.683 1.00 83.81 86 LEU A C 1
ATOM 710 O O . LEU A 1 86 ? -14.999 12.544 8.829 1.00 83.81 86 LEU A O 1
ATOM 714 N N . ILE A 1 87 ? -15.944 13.299 6.946 1.00 87.44 87 ILE A N 1
ATOM 715 C CA . ILE A 1 87 ? -17.323 13.216 7.443 1.00 87.44 87 ILE A CA 1
ATOM 716 C C . ILE A 1 87 ? -17.724 11.747 7.621 1.00 87.44 87 ILE A C 1
ATOM 718 O O . ILE A 1 87 ? -18.294 11.384 8.648 1.00 87.44 87 ILE A O 1
ATOM 722 N N . GLN A 1 88 ? -17.356 10.897 6.659 1.00 88.38 88 GLN A N 1
ATOM 723 C CA . GLN A 1 88 ? -17.623 9.462 6.682 1.00 88.38 88 GLN A CA 1
ATOM 724 C C . GLN A 1 88 ? -17.058 8.799 7.945 1.00 88.38 88 GLN A C 1
ATOM 726 O O . GLN A 1 88 ? -17.801 8.119 8.636 1.00 88.38 88 GLN A O 1
ATOM 731 N N . ILE A 1 89 ? -15.795 9.054 8.321 1.00 89.81 89 ILE A N 1
ATOM 732 C CA . ILE A 1 89 ? -15.210 8.401 9.507 1.00 89.81 89 ILE A CA 1
ATOM 733 C C . ILE A 1 89 ? -15.920 8.779 10.815 1.00 89.81 89 ILE A C 1
ATOM 735 O O . ILE A 1 89 ? -15.988 7.949 11.720 1.00 89.81 89 ILE A O 1
ATOM 739 N N . PHE A 1 90 ? -16.457 9.999 10.932 1.00 89.38 90 PHE A N 1
ATOM 740 C CA . PHE A 1 90 ? -17.229 10.406 12.110 1.00 89.38 90 PHE A CA 1
ATOM 741 C C . PHE A 1 90 ? -18.623 9.778 12.109 1.00 89.38 90 PHE A C 1
ATOM 743 O O . PHE A 1 90 ? -19.059 9.304 13.156 1.00 89.38 90 PHE A O 1
ATOM 750 N N . ASN A 1 91 ? -19.287 9.730 10.951 1.00 90.12 91 ASN A N 1
ATOM 751 C CA . ASN A 1 91 ? -20.588 9.077 10.804 1.00 90.12 91 ASN A CA 1
ATOM 752 C C . ASN A 1 91 ? -20.490 7.578 11.092 1.00 90.12 91 ASN A C 1
ATOM 754 O O . ASN A 1 91 ? -21.237 7.084 11.925 1.00 90.12 91 ASN A O 1
ATOM 758 N N . ASP A 1 92 ? -19.515 6.888 10.497 1.00 89.50 92 ASP A N 1
ATOM 759 C CA . ASP A 1 92 ? -19.287 5.460 10.720 1.00 89.50 92 ASP A CA 1
ATOM 760 C C . ASP A 1 92 ? -19.010 5.189 12.210 1.00 89.50 92 ASP A C 1
ATOM 762 O O . ASP A 1 92 ? -19.596 4.290 12.801 1.00 89.50 92 ASP A O 1
ATOM 766 N N . THR A 1 93 ? -18.190 6.025 12.865 1.00 91.00 93 THR A N 1
ATOM 767 C CA . THR A 1 93 ? -17.927 5.899 14.313 1.00 91.00 93 THR A CA 1
ATOM 768 C C . THR A 1 93 ? -19.198 6.095 15.140 1.00 91.00 93 THR A C 1
ATOM 770 O O . THR A 1 93 ? -19.388 5.431 16.156 1.00 91.00 93 THR A O 1
ATOM 773 N N . GLN A 1 94 ? -20.071 7.020 14.739 1.00 91.19 94 GLN A N 1
ATOM 774 C CA . GLN A 1 94 ? -21.341 7.254 15.419 1.00 91.19 94 GLN A CA 1
ATOM 775 C C . GLN A 1 94 ? -22.311 6.081 15.217 1.00 91.19 94 GLN A C 1
ATOM 777 O O . GLN A 1 94 ? -22.944 5.649 16.182 1.00 91.19 94 GLN A O 1
ATOM 782 N N . ASP A 1 95 ? -22.389 5.547 13.999 1.00 92.19 95 ASP A N 1
ATOM 783 C CA . ASP A 1 95 ? -23.224 4.399 13.636 1.00 92.19 95 ASP A CA 1
ATOM 784 C C . ASP A 1 95 ? -22.754 3.108 14.332 1.00 92.19 95 ASP A C 1
ATOM 786 O O . ASP A 1 95 ? -23.573 2.269 14.708 1.00 92.19 95 ASP A O 1
ATOM 790 N N . GLU A 1 96 ? -21.450 2.981 14.596 1.00 91.06 96 GLU A N 1
ATOM 791 C CA . GLU A 1 96 ? -20.839 1.888 15.367 1.00 91.06 96 GLU A CA 1
ATOM 792 C C . GLU A 1 96 ? -21.039 2.014 16.894 1.00 91.06 96 GLU A C 1
ATOM 794 O O . GLU A 1 96 ? -20.584 1.159 17.655 1.00 91.06 96 GLU A O 1
ATOM 799 N N . GLY A 1 97 ? -21.763 3.036 17.365 1.00 91.81 97 GLY A N 1
ATOM 800 C CA . GLY A 1 97 ? -22.079 3.231 18.786 1.00 91.81 97 GLY A CA 1
ATOM 801 C C . GLY A 1 97 ? -21.176 4.231 19.513 1.00 91.81 97 GLY A C 1
ATOM 802 O O . GLY A 1 97 ? -21.256 4.358 20.736 1.00 91.81 97 GLY A O 1
ATOM 803 N N . GLY A 1 98 ? -20.359 4.984 18.777 1.00 90.75 98 GLY A N 1
ATOM 804 C CA . GLY A 1 98 ? -19.491 6.025 19.311 1.00 90.75 98 GLY A CA 1
ATOM 805 C C . GLY A 1 98 ? -18.187 5.495 19.911 1.00 90.75 98 GLY A C 1
ATOM 806 O O . GLY A 1 98 ? -17.801 4.344 19.737 1.00 90.75 98 GLY A O 1
ATOM 807 N N . ILE A 1 99 ? -17.479 6.370 20.626 1.00 94.81 99 ILE A N 1
ATOM 808 C CA . ILE A 1 99 ? -16.172 6.070 21.225 1.00 94.81 99 ILE A CA 1
ATOM 809 C C . ILE A 1 99 ? -16.359 5.798 22.713 1.00 94.81 99 ILE A C 1
ATOM 811 O O . ILE A 1 99 ? -16.727 6.699 23.468 1.00 94.81 99 ILE A O 1
ATOM 815 N N . SER A 1 100 ? -16.046 4.582 23.144 1.00 95.25 100 SER A N 1
ATOM 816 C CA . SER A 1 100 ? -16.132 4.158 24.546 1.00 95.25 100 SER A CA 1
ATOM 817 C C . SER A 1 100 ? -14.774 3.773 25.133 1.00 95.25 100 SER A C 1
ATOM 819 O O . SER A 1 100 ? -14.619 3.689 26.352 1.00 95.25 100 SER A O 1
ATOM 821 N N . THR A 1 101 ? -13.766 3.556 24.287 1.00 94.94 101 THR A N 1
ATOM 822 C CA . THR A 1 101 ? -12.437 3.106 24.698 1.00 94.94 101 THR A CA 1
ATOM 823 C C . THR A 1 101 ? -11.318 3.985 24.143 1.00 94.94 101 THR A C 1
ATOM 825 O O . THR A 1 101 ? -11.424 4.632 23.101 1.00 94.94 101 THR A O 1
ATOM 828 N N . LEU A 1 102 ? -10.169 3.955 24.825 1.00 87.75 102 LEU A N 1
ATOM 829 C CA . LEU A 1 102 ? -8.951 4.618 24.351 1.00 87.75 102 LEU A CA 1
ATOM 830 C C . LEU A 1 102 ? -8.457 4.038 23.014 1.00 87.75 102 LEU A C 1
ATOM 832 O O . LEU A 1 102 ? -7.826 4.748 22.234 1.00 87.75 102 LEU A O 1
ATOM 836 N N . SER A 1 103 ? -8.712 2.753 22.756 1.00 87.12 103 SER A N 1
ATOM 837 C CA . SER A 1 103 ? -8.322 2.106 21.501 1.00 87.12 103 SER A CA 1
ATOM 838 C C . SER A 1 103 ? -9.150 2.629 20.328 1.00 87.12 103 SER A C 1
ATOM 840 O O . SER A 1 103 ? -8.569 3.011 19.314 1.00 87.12 103 SER A O 1
ATOM 842 N N . GLU A 1 104 ? -10.468 2.744 20.498 1.00 87.00 104 GLU A N 1
ATOM 843 C CA . GLU A 1 104 ? -11.377 3.344 19.510 1.00 87.00 104 GLU A CA 1
ATOM 844 C C . GLU A 1 104 ? -11.015 4.806 19.241 1.00 87.00 104 GLU A C 1
ATOM 846 O O . GLU A 1 104 ? -10.907 5.213 18.085 1.00 87.00 104 GLU A O 1
ATOM 851 N N . TYR A 1 105 ? -10.711 5.573 20.294 1.00 90.94 105 TYR A N 1
ATOM 852 C CA . TYR A 1 105 ? -10.253 6.955 20.151 1.00 90.94 105 TYR A CA 1
ATOM 853 C C . TYR A 1 105 ? -8.968 7.053 19.316 1.00 90.94 105 TYR A C 1
ATOM 855 O O . TYR A 1 105 ? -8.891 7.831 18.367 1.00 90.94 105 TYR A O 1
ATOM 863 N N . LYS A 1 106 ? -7.954 6.238 19.634 1.00 83.00 106 LYS A N 1
ATOM 864 C CA . LYS A 1 106 ? -6.685 6.222 18.889 1.00 83.00 106 LYS A CA 1
ATOM 865 C C . LYS A 1 106 ? -6.873 5.792 17.435 1.00 83.00 106 LYS A C 1
ATOM 867 O O . LYS A 1 106 ? -6.199 6.328 16.561 1.00 83.00 106 LYS A O 1
ATOM 872 N N . ASN A 1 107 ? -7.782 4.855 17.174 1.00 84.19 107 ASN A N 1
ATOM 873 C CA . ASN A 1 107 ? -8.113 4.421 15.820 1.00 84.19 107 ASN A CA 1
ATOM 874 C C . ASN A 1 107 ? -8.742 5.569 15.011 1.00 84.19 107 ASN A C 1
ATOM 876 O O . ASN A 1 107 ? -8.269 5.873 13.915 1.00 84.19 107 ASN A O 1
ATOM 880 N N . LEU A 1 108 ? -9.735 6.264 15.581 1.00 88.69 108 LEU A N 1
ATOM 881 C CA . LEU A 1 108 ? -10.360 7.423 14.942 1.00 88.69 108 LEU A CA 1
ATOM 882 C C . LEU A 1 108 ? -9.336 8.521 14.629 1.00 88.69 108 LEU A C 1
ATOM 884 O O . LEU A 1 108 ? -9.290 9.009 13.499 1.00 88.69 108 LEU A O 1
ATOM 888 N N . ILE A 1 109 ? -8.493 8.885 15.601 1.00 90.06 109 ILE A N 1
ATOM 889 C CA . ILE A 1 109 ? -7.460 9.909 15.402 1.00 90.06 109 ILE A CA 1
ATOM 890 C C . ILE A 1 109 ? -6.448 9.475 14.337 1.00 90.06 109 ILE A C 1
ATOM 892 O O . ILE A 1 109 ? -6.134 10.270 13.458 1.00 90.06 109 ILE A O 1
ATOM 896 N N . GLY A 1 110 ? -6.014 8.212 14.323 1.00 81.50 110 GLY A N 1
ATOM 897 C CA . GLY A 1 110 ? -5.110 7.708 13.284 1.00 81.50 110 GLY A CA 1
ATOM 898 C C . GLY A 1 110 ? -5.711 7.778 11.873 1.00 81.50 110 GLY A C 1
ATOM 899 O O . GLY A 1 110 ? -5.027 8.170 10.922 1.00 81.50 110 GLY A O 1
ATOM 900 N N . LYS A 1 111 ? -7.006 7.463 11.720 1.00 83.00 111 LYS A N 1
ATOM 901 C CA . LYS A 1 111 ? -7.737 7.633 10.449 1.00 83.00 111 LYS A CA 1
ATOM 902 C C . LYS A 1 111 ? -7.819 9.112 10.051 1.00 83.00 111 LYS A C 1
ATOM 904 O O . LYS A 1 111 ? -7.525 9.452 8.906 1.00 83.00 111 LYS A O 1
ATOM 909 N N . TYR A 1 112 ? -8.156 9.989 10.996 1.00 85.75 112 TYR A N 1
ATOM 910 C CA . TYR A 1 112 ? -8.225 11.437 10.786 1.00 85.75 112 TYR A CA 1
ATOM 911 C C . TYR A 1 112 ? -6.873 12.034 10.361 1.00 85.75 112 TYR A C 1
ATOM 913 O O . TYR A 1 112 ? -6.802 12.762 9.370 1.00 85.75 112 TYR A O 1
ATOM 921 N N . GLU A 1 113 ? -5.785 11.699 11.058 1.00 81.19 113 GLU A N 1
ATOM 922 C CA . GLU A 1 113 ? -4.425 12.162 10.750 1.00 81.19 113 GLU A CA 1
ATOM 923 C C . GLU A 1 113 ? -3.962 11.677 9.375 1.00 81.19 113 GLU A C 1
ATOM 925 O O . GLU A 1 113 ? -3.366 12.439 8.614 1.00 81.19 113 GLU A O 1
ATOM 930 N N . THR A 1 114 ? -4.296 10.436 9.015 1.00 77.38 114 THR A N 1
ATOM 931 C CA . THR A 1 114 ? -3.995 9.876 7.691 1.00 77.38 114 THR A CA 1
ATOM 932 C C . THR A 1 114 ? -4.695 10.666 6.580 1.00 77.38 114 THR A C 1
ATOM 934 O O . THR A 1 114 ? -4.050 11.060 5.606 1.00 77.38 114 THR A O 1
ATOM 937 N N . ILE A 1 115 ? -5.997 10.942 6.732 1.00 79.06 115 ILE A N 1
ATOM 938 C CA . ILE A 1 115 ? -6.786 11.676 5.730 1.00 79.06 115 ILE A CA 1
ATOM 939 C C . ILE A 1 115 ? -6.322 13.133 5.629 1.00 79.06 115 ILE A C 1
ATOM 941 O O . ILE A 1 115 ? -6.111 13.642 4.530 1.00 79.06 115 ILE A O 1
ATOM 945 N N . THR A 1 116 ? -6.123 13.809 6.761 1.00 77.75 116 THR A N 1
ATOM 946 C CA . THR A 1 116 ? -5.689 15.215 6.784 1.00 77.75 116 THR A CA 1
ATOM 947 C C . THR A 1 116 ? -4.274 15.398 6.251 1.00 77.75 116 THR A C 1
ATOM 949 O O . THR A 1 116 ? -4.054 16.289 5.434 1.00 77.75 116 THR A O 1
ATOM 952 N N . THR A 1 117 ? -3.330 14.529 6.621 1.00 74.81 117 THR A N 1
ATOM 953 C CA . THR A 1 117 ? -1.962 14.548 6.076 1.00 74.81 117 THR A CA 1
ATOM 954 C C . THR A 1 117 ? -1.977 14.394 4.558 1.00 74.81 117 THR A C 1
ATOM 956 O O . THR A 1 117 ? -1.277 15.123 3.857 1.00 74.81 117 THR A O 1
ATOM 959 N N . TYR A 1 118 ? -2.809 13.489 4.037 1.00 71.38 118 TYR A N 1
ATOM 960 C CA . TYR A 1 118 ? -2.972 13.305 2.599 1.00 71.38 118 TYR A CA 1
ATOM 961 C C . TYR A 1 118 ? -3.549 14.557 1.913 1.00 71.38 118 TYR A C 1
ATOM 963 O O . TYR A 1 118 ? -2.962 15.067 0.958 1.00 71.38 118 TYR A O 1
ATOM 971 N N . LEU A 1 119 ? -4.648 15.110 2.439 1.00 70.12 119 LEU A N 1
ATOM 972 C CA . LEU A 1 119 ? -5.295 16.314 1.898 1.00 70.12 119 LEU A CA 1
ATOM 973 C C . LEU A 1 119 ? -4.378 17.552 1.917 1.00 70.12 119 LEU A C 1
ATOM 975 O O . LEU A 1 119 ? -4.439 18.376 1.000 1.00 70.12 119 LEU A O 1
ATOM 979 N N . LEU A 1 120 ? -3.533 17.681 2.945 1.00 71.50 120 LEU A N 1
ATOM 980 C CA . LEU A 1 120 ? -2.542 18.753 3.070 1.00 71.50 120 LEU A CA 1
ATOM 981 C C . LEU A 1 120 ? -1.371 18.570 2.095 1.00 71.50 120 LEU A C 1
ATOM 983 O O . LEU A 1 120 ? -0.908 19.551 1.510 1.00 71.50 120 LEU A O 1
ATOM 987 N N . ARG A 1 121 ? -0.909 17.329 1.883 1.00 66.69 121 ARG A N 1
ATOM 988 C CA . ARG A 1 121 ? 0.177 17.010 0.942 1.00 66.69 121 ARG A CA 1
ATOM 989 C C . ARG A 1 121 ? -0.199 17.343 -0.502 1.00 66.69 121 ARG A C 1
ATOM 991 O O . ARG A 1 121 ? 0.602 17.950 -1.208 1.00 66.69 121 ARG A O 1
ATOM 998 N N . ASP A 1 122 ? -1.422 17.010 -0.905 1.00 60.38 122 ASP A N 1
ATOM 999 C CA . ASP A 1 122 ? -1.922 17.233 -2.269 1.00 60.38 122 ASP A CA 1
ATOM 1000 C C . ASP A 1 122 ? -2.539 18.642 -2.469 1.00 60.38 122 ASP A C 1
ATOM 1002 O O . ASP A 1 122 ? -3.146 18.925 -3.499 1.00 60.38 122 A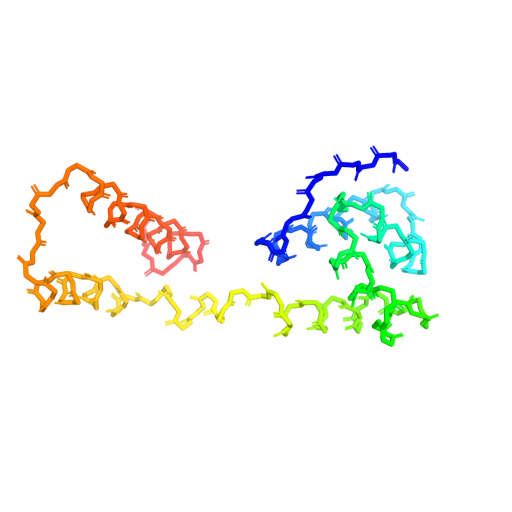SP A O 1
ATOM 1006 N N . LYS A 1 123 ? -2.346 19.568 -1.510 1.00 54.25 123 LYS A N 1
ATOM 1007 C CA . LYS A 1 123 ? -2.746 20.993 -1.569 1.00 54.25 123 LYS A CA 1
ATOM 1008 C C . LYS A 1 123 ? -4.248 21.266 -1.781 1.00 54.25 123 LYS A C 1
ATOM 1010 O O . LYS A 1 123 ? -4.613 22.294 -2.350 1.00 54.25 123 LYS A O 1
ATOM 1015 N N . TYR A 1 124 ? -5.144 20.416 -1.274 1.00 50.22 124 TYR A N 1
ATOM 1016 C CA . TYR A 1 124 ? -6.598 20.660 -1.349 1.00 50.22 124 TYR A CA 1
ATOM 1017 C C . TYR A 1 124 ? -7.125 21.673 -0.306 1.00 50.22 124 TYR A C 1
ATOM 1019 O O . TYR A 1 124 ? -8.289 22.094 -0.384 1.00 50.22 124 TYR A O 1
ATOM 1027 N N . ILE A 1 125 ? -6.291 22.064 0.668 1.00 46.00 125 ILE A N 1
ATOM 1028 C CA . ILE A 1 125 ? -6.556 23.096 1.686 1.00 46.00 125 ILE A CA 1
ATOM 1029 C C . ILE A 1 125 ? -5.290 23.976 1.806 1.00 46.00 125 ILE A C 1
ATOM 1031 O O . ILE A 1 125 ? -4.205 23.410 1.955 1.00 46.00 125 ILE A O 1
ATOM 1035 N N . PRO A 1 126 ? -5.374 25.321 1.703 1.00 38.84 126 PRO A N 1
ATOM 1036 C CA . PRO A 1 126 ? -4.213 26.195 1.888 1.00 38.84 126 PRO A CA 1
ATOM 1037 C C . PRO A 1 126 ? -3.728 26.184 3.349 1.00 38.84 126 PRO A C 1
ATOM 1039 O O . PRO A 1 126 ? -4.546 26.000 4.250 1.00 38.84 126 PRO A O 1
ATOM 1042 N N . GLN A 1 127 ? -2.418 26.388 3.552 1.00 45.06 127 GLN A N 1
ATOM 1043 C CA . GLN A 1 127 ? -1.801 26.602 4.874 1.00 45.06 127 GLN A CA 1
ATOM 1044 C C . GLN A 1 127 ? -2.250 27.917 5.513 1.00 45.06 127 GLN A C 1
ATOM 1046 O O . GLN A 1 127 ? -2.413 28.904 4.758 1.00 45.06 127 GLN A O 1
#

Foldseek 3Di:
DQQLQQDPLAPLVVVLVVLVVVCVVVVHALLRSLQCPLRNHPPVVVSVVSCPDPCSVVSPNVVSSVVSCVVRNDDPLCVCQDPVNLVVLQVVCVVVVHDDDPVSVVVSVVSVCSNVVVCVVVPVDPD

Radius of gyration: 18.04 Å; chains: 1; bounding box: 46×43×41 Å

pLDDT: mean 78.67, std 12.06, range [38.84, 95.25]

Secondary structure (DSSP, 8-state):
--------SSSHHHHHHHHHHHHHHHT--HHHHHHHGGGG-S-HHHHHHHHT-HHHHTT-HHHHHHHHHHHHS-S-HHHHSSHHHHHHHHHHHHHTT---SHHHHHHHHHHHHHHHHHHHHTTSS--

Organism: NCBI:txid1389203

Sequence (127 aa):
MDYNVNFNGEEVDKLTNNVERISQIEGATDEYLAMQMAFWTTDPRISDDIEANPGYEEGYWAQFQKELIEKWGRVEPEKRCRKDSLIQIFNDTQDEGGISTLSEYKNLIGKYETITTYLLRDKYIPQ

=== Feature glossary ===
Reading guide. The protein is described through the following features:

Foldseek 3Di. A 3Di character summarizes, for each residue, the relative orientation of the Cα frame of its nearest spatial neighbor. Because it encodes fold topology rather than chemistry, 3Di alignments detect remote structural similarity that sequence alignment misses.

Contact-map, Ramachandran, and PAE plots. Plot images: a contact map (which residues are close in 3D, as an N×N binary image), a Ramachandran scatter (backbone torsion angles, revealing secondary-structure composition at a glance), and — for AlphaFold structures — a PAE heatmap (pairwise prediction confidence).

Radius of gyration, Cα contacts, bounding box. Radius of gyration (Rg) is the root-mean-square distance of Cα atoms from their centroid — a single number for overall size and compactness. A globular domain of N residues has Rg ≈ 2.2·N^0.38 Å; an extended or disordered chain has a much larger Rg. The Cα contact count is the number of residue pairs whose Cα atoms are within 8 Å and are more than four positions apart in sequence — a standard proxy for tertiary packing density. The bounding box is the smallest axis-aligned box enclosing all Cα atoms.

Secondary structure (8-state, DSSP). Eight-state secondary structure (DSSP): H is the canonical α-helix, G the tighter 3₁₀-helix, I the wider π-helix; E/B are β-structure, T and S are turns and bends, and '-' is everything else. DSSP derives these from the pattern of main-chain N–H···O=C hydrogen bonds, not from the sequence.

B-factor. B-factor (Debye–Waller factor) reflects atomic displacement in the crystal lattice. It is an experimental observable (units Å²), not a prediction; low values mean the atom is pinned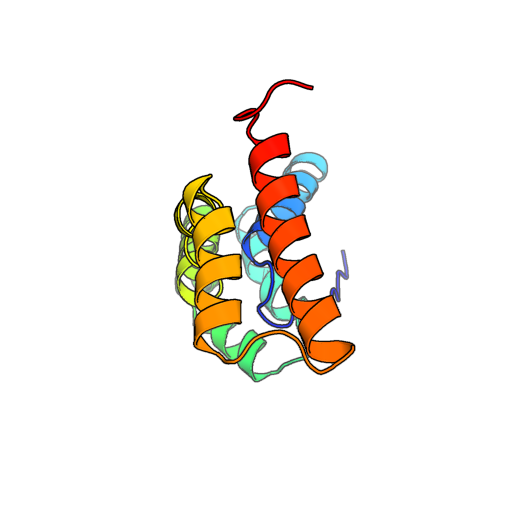 down, high values mean it moves or is heterogeneous across the crystal.

pLDDT. pLDDT is the predicted lDDT-Cα score: AlphaFold's confidence that the local environment of each residue (all inter-atomic distances within 15 Å) is correctly placed. It is a per-residue number between 0 and 100, with higher meaning more reliable.

Nearest PDB structures. Nearest PDB neighbors are the top structural matches found by Foldseek when searching this structure against the entire Protein Data Bank. Each hit reports a TM-score (0 to 1; >0.5 almost always implies the same fold) and an E-value. These are *structural* homologs — they may share no detectable sequence similarity.

Solvent-accessible surface area. Accessible surface area quantifies burial. A residue with SASA near zero is packed into the hydrophobic core; one with SASA >100 Å² sits on the surface. Computed here via the Shrake–Rupley numerical algorithm with a 1.4 Å probe.

Rendered structure images. Structure images are PyMOL renders from six orthogonal camera directions. Cartoon representation draws helices as coils and strands as arrows; sticks shows the backbone as bonds; surface shows the solvent-excluded envelope. Rainbow coloring maps sequence position to hue (blue→red, N→C); chain coloring assigns a distinct color per polypeptide.

Backbone torsions (φ/ψ). φ (phi) and ψ (psi) are the two rotatable backbone dihedrals per residue: φ is the C(i-1)–N–Cα–C torsion, ψ is the N–Cα–C–N(i+1) torsion, both in degrees on (−180°, 180°]. α-helical residues cluster near (−60°, −45°); β-strand residues near (−120°, +130°). A Ramachandran plot is simply a scatter of (φ, ψ) for every residue.

Predicted aligned error. Predicted Aligned Error (PAE) is an AlphaFold confidence matrix: entry (i, j) is the expected error in the position of residue j, in ångströms, when the prediction is superimposed on the true structure at residue i. Low PAE within a block of residues means that block is internally rigid and well-predicted; high PAE between two blocks means their relative placement is uncertain even if each block individually is confident.

mmCIF coordinates. Structure coordinates are given as an mmCIF _atom_site loop: one row per atom with element, residue name, chain id, sequence number, and x/y/z position in Å. Only the four main-chain atoms per residue are included here; side chains are omitted to keep the record compact.

InterPro / GO / CATH / organism. Database cross-references. InterPro integrates a dozen domain/family signature databases into unified entries with residue-range hits. GO terms attach function/process/location labels with evidence codes. CATH codes position the fold in a four-level structural taxonomy. Organism is the NCBI-taxonomy species name.

Secondary structure (3-state, P-SEA). SS3 is a coarse helix/strand/coil call (letters a/b/c) made by the P-SEA algorithm from inter-Cα distances and dihedrals. It is less detailed than DSSP but needs only Cα positions.

Sequence. Sequence gives the chain of amino acids in standard one-letter code (A=alanine, C=cysteine, …, Y=tyrosine), read N→C. It is the only feature that is directly encoded by the gene; all structural features are derived from the folded form of this sequence.